Protein AF-A0A6F9BK74-F1 (afdb_monomer_lite)

Secondary structure (DSSP, 8-state):
------------------------------S-S-----GGG-S-HHHHHHHHHHHTS-S----S----S-SGGG-PPEEEEEEEE-GGGS-EEEEEETT---EEEEEHHHHHHH-HHHHHHHHHTT--PPP------------

Radius of gyration: 31.44 Å; chains: 1; bounding box: 46×98×54 Å

Sequence (143 aa):
MGKKTRENDDDASGSSSEEEEFIVEKVLDRRTHNTWEPEKNLGCPELIAEFMKTYKKPSSGNGGTTPSSGGFERGLEPEKIIGATDSCGDLMFLMKWKDSDEADLVLAKEANHKCPQIVIAFYEERLTWHEDGDKKEKGTVSM

pLDDT: mean 71.81, std 19.72, range [37.69, 97.75]

Structure (mmCIF, N/CA/C/O backbone):
data_AF-A0A6F9BK74-F1
#
_entry.id   AF-A0A6F9BK74-F1
#
loop_
_atom_site.group_PDB
_atom_site.id
_atom_site.type_symbol
_atom_site.label_atom_id
_atom_site.label_alt_id
_atom_site.label_comp_id
_atom_site.label_asym_id
_atom_site.label_entity_id
_atom_site.label_seq_id
_atom_site.pdbx_PDB_ins_code
_atom_site.Cartn_x
_atom_site.Cartn_y
_atom_site.Cartn_z
_atom_site.occupancy
_atom_site.B_iso_or_equiv
_atom_site.auth_seq_id
_atom_site.auth_comp_id
_atom_site.auth_asym_id
_atom_site.auth_atom_id
_atom_site.pdbx_PDB_model_num
ATOM 1 N N . MET A 1 1 ? 4.568 77.021 2.538 1.00 39.72 1 MET A N 1
ATOM 2 C CA . MET A 1 1 ? 5.044 77.166 1.142 1.00 39.72 1 MET A CA 1
ATOM 3 C C . MET A 1 1 ? 4.713 75.848 0.450 1.00 39.72 1 MET A C 1
ATOM 5 O O . MET A 1 1 ? 5.215 74.841 0.902 1.00 39.72 1 MET A O 1
ATOM 9 N N . GLY A 1 2 ? 3.792 75.692 -0.493 1.00 42.03 2 GLY A N 1
ATOM 10 C CA . GLY A 1 2 ? 3.205 76.626 -1.441 1.00 42.03 2 GLY A CA 1
ATOM 11 C C . GLY A 1 2 ? 3.553 76.149 -2.852 1.00 42.03 2 GLY A C 1
ATOM 12 O O . GLY A 1 2 ? 4.603 76.553 -3.337 1.00 42.03 2 GLY A O 1
ATOM 13 N N . LYS A 1 3 ? 2.688 75.304 -3.448 1.00 46.31 3 LYS A N 1
ATOM 14 C CA . LYS A 1 3 ? 2.277 75.243 -4.876 1.00 46.31 3 LYS A CA 1
ATOM 15 C C . LYS A 1 3 ? 1.840 73.825 -5.287 1.00 46.31 3 LYS A C 1
ATOM 17 O O . LYS A 1 3 ? 2.662 72.941 -5.489 1.00 46.31 3 LYS A O 1
ATOM 22 N N . LYS A 1 4 ? 0.522 73.665 -5.444 1.00 46.38 4 LYS A N 1
ATOM 23 C CA . LYS A 1 4 ? -0.147 72.649 -6.267 1.00 46.38 4 LYS A CA 1
ATOM 24 C C . LYS A 1 4 ? -0.646 73.353 -7.528 1.00 46.38 4 LYS A C 1
ATOM 26 O O . LYS A 1 4 ? -1.371 74.328 -7.385 1.00 46.38 4 LYS A O 1
ATOM 31 N N . THR A 1 5 ? -0.255 72.859 -8.699 1.00 43.62 5 THR A N 1
ATOM 32 C CA . THR A 1 5 ? -0.822 73.083 -10.052 1.00 43.62 5 THR A CA 1
ATOM 33 C C . THR A 1 5 ? -0.049 72.128 -10.977 1.00 43.62 5 THR A C 1
ATOM 35 O O . THR A 1 5 ? 1.166 72.072 -10.830 1.00 43.62 5 THR A O 1
ATOM 38 N N . ARG A 1 6 ? -0.606 71.373 -11.925 1.00 42.88 6 ARG A N 1
ATOM 39 C CA . ARG A 1 6 ? -1.828 71.536 -12.722 1.00 42.88 6 ARG A CA 1
ATOM 40 C C . ARG A 1 6 ? -2.150 70.185 -13.390 1.00 42.88 6 ARG A C 1
ATOM 42 O O . ARG A 1 6 ? -1.223 69.442 -13.700 1.00 42.88 6 ARG A O 1
ATOM 49 N N . GLU A 1 7 ? -3.435 69.916 -13.570 1.00 45.94 7 GLU A N 1
ATOM 50 C CA . GLU A 1 7 ? -4.011 68.838 -14.386 1.00 45.94 7 GLU A CA 1
ATOM 51 C C . GLU A 1 7 ? -3.774 69.072 -15.891 1.00 45.94 7 GLU A C 1
ATOM 53 O O . GLU A 1 7 ? -3.481 70.205 -16.294 1.00 45.94 7 GLU A O 1
ATOM 58 N N . ASN A 1 8 ? -3.836 67.985 -16.673 1.00 42.97 8 ASN A N 1
ATOM 59 C CA . ASN A 1 8 ? -4.651 67.800 -17.891 1.00 42.97 8 ASN A CA 1
ATOM 60 C C . ASN A 1 8 ? -4.293 66.417 -18.491 1.00 42.97 8 ASN A C 1
ATOM 62 O O . ASN A 1 8 ? -3.124 66.170 -18.791 1.00 42.97 8 ASN A O 1
ATOM 66 N N . ASP A 1 9 ? -5.189 65.430 -18.377 1.00 44.19 9 ASP A N 1
ATOM 67 C CA . ASP A 1 9 ? -6.250 65.054 -19.345 1.00 44.19 9 ASP A CA 1
ATOM 68 C C . ASP A 1 9 ? -5.636 64.379 -20.589 1.00 44.19 9 ASP A C 1
ATOM 70 O O . ASP A 1 9 ? -4.996 65.028 -21.414 1.00 44.19 9 ASP A O 1
ATOM 74 N N . ASP A 1 10 ? -5.558 63.047 -20.613 1.00 40.69 10 ASP A N 1
ATOM 75 C CA . ASP A 1 10 ? -6.612 62.120 -21.073 1.00 40.69 10 ASP A CA 1
ATOM 76 C C . ASP A 1 10 ? -6.759 62.121 -22.603 1.00 40.69 10 ASP A C 1
ATOM 78 O O . ASP A 1 10 ? -7.550 62.864 -23.179 1.00 40.69 10 ASP A O 1
ATOM 82 N N . ASP A 1 11 ? -6.013 61.226 -23.260 1.00 37.69 11 ASP A N 1
ATOM 83 C CA . ASP A 1 11 ? -6.345 60.745 -24.602 1.00 37.69 11 ASP A CA 1
ATOM 84 C C . ASP A 1 11 ? -7.003 59.367 -24.442 1.00 37.69 11 ASP A C 1
ATOM 86 O O . ASP A 1 11 ? -6.351 58.356 -24.166 1.00 37.69 11 ASP A O 1
ATOM 90 N N . ALA A 1 12 ? -8.334 59.371 -24.496 1.00 44.56 12 ALA A N 1
ATOM 91 C CA . ALA A 1 12 ? -9.186 58.199 -24.404 1.00 44.56 12 ALA A CA 1
ATOM 92 C C . ALA A 1 12 ? -10.039 58.080 -25.675 1.00 44.56 12 ALA A C 1
ATOM 94 O O . ALA A 1 12 ? -10.986 58.838 -25.863 1.00 44.56 12 ALA A O 1
ATOM 95 N N . SER A 1 13 ? -9.749 57.080 -26.508 1.00 43.75 13 SER A N 1
ATOM 96 C CA . SER A 1 13 ? -10.737 56.250 -27.223 1.00 43.75 13 SER A CA 1
ATOM 97 C C . SER A 1 13 ? -9.972 55.052 -27.814 1.00 43.75 13 SER A C 1
ATOM 99 O O . SER A 1 13 ? -8.941 55.241 -28.443 1.00 43.75 13 SER A O 1
ATOM 101 N N . GLY A 1 14 ? -10.294 53.779 -27.599 1.00 40.59 14 GLY A N 1
ATOM 102 C CA . GLY A 1 14 ? -11.568 53.168 -27.254 1.00 40.59 14 GLY A CA 1
ATOM 103 C C . GLY A 1 14 ? -12.235 52.619 -28.513 1.00 40.59 14 GLY A C 1
ATOM 104 O O . GLY A 1 14 ? -13.023 53.330 -29.121 1.00 40.59 14 GLY A O 1
ATOM 105 N N . SER A 1 15 ? -11.921 51.372 -28.893 1.00 38.28 15 SER A N 1
ATOM 106 C CA . SER A 1 15 ? -12.902 50.290 -29.106 1.00 38.28 15 SER A CA 1
ATOM 107 C C . SER A 1 15 ? -12.352 49.171 -30.003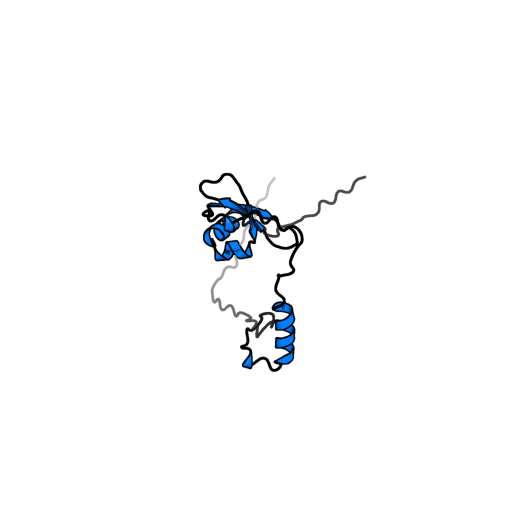 1.00 38.28 15 SER A C 1
ATOM 109 O O . SER A 1 15 ? -12.134 49.372 -31.191 1.00 38.28 15 SER A O 1
ATOM 111 N N . SER A 1 16 ? -12.222 47.987 -29.397 1.00 48.44 16 SER A N 1
ATOM 112 C CA . SER A 1 16 ? -12.736 46.701 -29.890 1.00 48.44 16 SER A CA 1
ATOM 113 C C . SER A 1 16 ? -12.405 46.278 -31.325 1.00 48.44 16 SER A C 1
ATOM 115 O O . SER A 1 16 ? -13.003 46.754 -32.286 1.00 48.44 16 SER A O 1
ATOM 117 N N . SER A 1 17 ? -11.556 45.258 -31.447 1.00 54.69 17 SER A N 1
ATOM 118 C CA . SER A 1 17 ? -11.957 43.935 -31.956 1.00 54.69 17 SER A CA 1
ATOM 119 C C . SER A 1 17 ? -10.839 42.955 -31.625 1.00 54.69 17 SER A C 1
ATOM 121 O O . SER A 1 17 ? -9.725 43.051 -32.133 1.00 54.69 17 SER A O 1
ATOM 123 N N . GLU A 1 18 ? -11.134 42.079 -30.678 1.00 59.16 18 GLU A N 1
ATOM 124 C CA . GLU A 1 18 ? -10.277 40.987 -30.250 1.00 59.16 18 GLU A CA 1
ATOM 125 C C . GLU A 1 18 ? -10.361 39.880 -31.305 1.00 59.16 18 GLU A C 1
ATOM 127 O O . GLU A 1 18 ? -11.369 39.185 -31.395 1.00 59.16 18 GLU A O 1
ATOM 132 N N . GLU A 1 19 ? -9.311 39.713 -32.103 1.00 64.12 19 GLU A N 1
ATOM 133 C CA . GLU A 1 19 ? -9.076 38.477 -32.851 1.00 64.12 19 GLU A CA 1
ATOM 134 C C . GLU A 1 19 ? -7.659 38.016 -32.519 1.00 64.12 19 GLU A C 1
ATOM 136 O O . GLU A 1 19 ? -6.681 38.327 -33.195 1.00 64.12 19 GLU A O 1
ATOM 141 N N . GLU A 1 20 ? -7.542 37.350 -31.371 1.00 70.44 20 GLU A N 1
ATOM 142 C CA . GLU A 1 20 ? -6.305 36.703 -30.955 1.00 70.44 20 GLU A CA 1
ATOM 143 C C . GLU A 1 20 ? -6.066 35.479 -31.849 1.00 70.44 20 GLU A C 1
ATOM 145 O O . GLU A 1 20 ? -6.733 34.449 -31.731 1.00 70.44 20 GLU A O 1
ATOM 150 N N . GLU A 1 21 ? -5.110 35.585 -32.770 1.00 72.69 21 GLU A N 1
ATOM 151 C CA . GLU A 1 21 ? -4.620 34.441 -33.534 1.00 72.69 21 GLU A CA 1
ATOM 152 C C . GLU A 1 21 ? -3.600 33.660 -32.696 1.00 72.69 21 GLU A C 1
ATOM 154 O O . GLU A 1 21 ? -2.549 34.169 -32.299 1.00 72.69 21 GLU A O 1
ATOM 159 N N . PHE A 1 22 ? -3.904 32.392 -32.423 1.00 76.62 22 PHE A N 1
ATOM 160 C CA . PHE A 1 22 ? -3.031 31.514 -31.652 1.00 76.62 22 PHE A CA 1
ATOM 161 C C . PHE A 1 22 ? -2.022 30.806 -32.559 1.00 76.62 22 PHE A C 1
ATOM 163 O O . PHE A 1 22 ? -2.384 30.198 -33.569 1.00 76.62 22 PHE A O 1
ATOM 170 N N . ILE A 1 23 ? -0.754 30.780 -32.139 1.00 73.00 23 ILE A N 1
ATOM 171 C CA . ILE A 1 23 ? 0.221 29.833 -32.685 1.00 73.00 23 ILE A CA 1
ATOM 172 C C . ILE A 1 23 ? -0.096 28.457 -32.104 1.00 73.00 23 ILE A C 1
ATOM 174 O O . ILE A 1 23 ? 0.224 28.146 -30.958 1.00 73.00 23 ILE A O 1
ATOM 178 N N . VAL A 1 24 ? -0.728 27.619 -32.918 1.00 73.38 24 VAL A N 1
ATOM 179 C CA . VAL A 1 24 ? -0.893 26.194 -32.634 1.00 73.38 24 VAL A CA 1
ATOM 180 C C . VAL A 1 24 ? 0.381 25.449 -33.019 1.00 73.38 24 VAL A C 1
ATOM 182 O O . VAL A 1 24 ? 0.668 25.239 -34.199 1.00 73.38 24 VAL A O 1
ATOM 185 N N . GLU A 1 25 ? 1.134 24.992 -32.022 1.00 67.25 25 GLU A N 1
ATOM 186 C CA . GLU A 1 25 ? 2.148 23.966 -32.242 1.00 67.25 25 GLU A CA 1
ATOM 187 C C . GLU A 1 25 ? 1.435 22.629 -32.465 1.00 67.25 25 GLU A C 1
ATOM 189 O O . GLU A 1 25 ? 0.881 22.022 -31.545 1.00 67.25 25 GLU A O 1
ATOM 194 N N . LYS A 1 26 ? 1.419 22.156 -33.715 1.00 66.75 26 LYS A N 1
ATOM 195 C CA . LYS A 1 26 ? 0.984 20.793 -34.013 1.00 66.75 26 LYS A CA 1
ATOM 196 C C . LYS A 1 26 ? 2.064 19.841 -33.509 1.00 66.75 26 LYS A C 1
ATOM 198 O O . LYS A 1 26 ? 2.963 19.470 -34.262 1.00 66.75 26 LYS A O 1
ATOM 203 N N . VAL A 1 27 ? 1.960 19.438 -32.244 1.00 69.19 27 VAL A N 1
ATOM 204 C CA . VAL A 1 27 ? 2.760 18.348 -31.675 1.00 69.19 27 VAL A CA 1
ATOM 205 C C . VAL A 1 27 ? 2.301 17.042 -32.332 1.00 69.19 27 VAL A C 1
ATOM 207 O O . VAL A 1 27 ? 1.493 16.288 -31.796 1.00 69.19 27 VAL A O 1
ATOM 210 N N . LEU A 1 28 ? 2.774 16.797 -33.554 1.00 61.06 28 LEU A N 1
ATOM 211 C CA . LEU A 1 28 ? 2.786 15.467 -34.146 1.00 61.06 28 LEU A CA 1
ATOM 212 C C . LEU A 1 28 ? 3.903 14.696 -33.447 1.00 61.06 28 LEU A C 1
ATOM 214 O O . LEU A 1 28 ? 5.076 14.857 -33.766 1.00 61.06 28 LEU A O 1
ATOM 218 N N . ASP A 1 29 ? 3.501 13.902 -32.459 1.00 58.53 29 ASP A N 1
ATOM 219 C CA . ASP A 1 29 ? 4.297 12.855 -31.829 1.00 58.53 29 ASP A CA 1
ATOM 220 C C . ASP A 1 29 ? 5.689 13.283 -31.354 1.00 58.53 29 ASP A C 1
ATOM 222 O O . ASP A 1 29 ? 6.726 12.928 -31.926 1.00 58.53 29 ASP A O 1
ATOM 226 N N . ARG A 1 30 ? 5.739 13.876 -30.157 1.00 52.47 30 ARG A N 1
ATOM 227 C CA . ARG A 1 30 ? 6.858 13.544 -29.275 1.00 52.47 30 ARG A CA 1
ATOM 228 C C . ARG A 1 30 ? 6.676 12.067 -28.935 1.00 52.47 30 ARG A C 1
ATOM 230 O O . ARG A 1 30 ? 5.849 11.721 -28.097 1.00 52.47 30 ARG A O 1
ATOM 237 N N . ARG A 1 31 ? 7.374 11.190 -29.660 1.00 60.44 31 ARG A N 1
ATOM 238 C CA . ARG A 1 31 ? 7.335 9.728 -29.499 1.00 60.44 31 ARG A CA 1
ATOM 239 C C . ARG A 1 31 ? 7.950 9.324 -28.151 1.00 60.44 31 ARG A C 1
ATOM 241 O O . ARG A 1 31 ? 9.019 8.732 -28.084 1.00 60.44 31 ARG A O 1
ATOM 248 N N . THR A 1 32 ? 7.281 9.701 -27.071 1.00 56.44 32 THR A N 1
ATOM 249 C CA . THR A 1 32 ? 7.564 9.332 -25.680 1.00 56.44 32 THR A CA 1
ATOM 250 C C . THR A 1 32 ? 6.383 8.593 -25.061 1.00 56.44 32 THR A C 1
ATOM 252 O O . THR A 1 32 ? 6.365 8.357 -23.858 1.00 56.44 32 THR A O 1
ATOM 255 N N . HIS A 1 33 ? 5.399 8.210 -25.874 1.00 49.00 33 HIS A N 1
ATOM 256 C CA . HIS A 1 33 ? 4.340 7.304 -25.469 1.00 49.00 33 HIS A CA 1
ATOM 257 C C . HIS A 1 33 ? 4.587 5.952 -26.119 1.00 49.00 33 HIS A C 1
ATOM 259 O O . HIS A 1 33 ? 4.667 5.841 -27.341 1.00 49.00 33 HIS A O 1
ATOM 265 N N . ASN A 1 34 ? 4.723 4.927 -25.282 1.00 59.09 34 ASN A N 1
ATOM 266 C CA . ASN A 1 34 ? 4.707 3.546 -25.732 1.00 59.09 34 ASN A CA 1
ATOM 267 C C . ASN A 1 34 ? 3.365 3.300 -26.433 1.00 59.09 34 ASN A C 1
ATOM 269 O O . ASN A 1 34 ? 2.316 3.288 -25.787 1.00 59.09 34 ASN A O 1
ATOM 273 N N . THR A 1 35 ? 3.388 3.129 -27.752 1.00 68.31 35 THR A N 1
ATOM 274 C CA . THR A 1 35 ? 2.225 2.657 -28.499 1.00 68.31 35 THR A CA 1
ATOM 275 C C . THR A 1 35 ? 2.157 1.152 -28.290 1.00 68.31 35 THR A C 1
ATOM 277 O O . THR A 1 35 ? 3.030 0.414 -28.740 1.00 68.31 35 THR A O 1
ATOM 280 N N . TRP A 1 36 ? 1.165 0.696 -27.530 1.00 64.56 36 TRP A N 1
ATOM 281 C CA . TRP A 1 36 ? 0.905 -0.728 -27.357 1.00 64.56 36 TRP A CA 1
ATOM 282 C C . TRP A 1 36 ? 0.533 -1.332 -28.711 1.00 64.56 36 TRP A C 1
ATOM 284 O O . TRP A 1 36 ? -0.576 -1.124 -29.202 1.00 64.56 36 TRP A O 1
ATOM 294 N N . GLU A 1 37 ? 1.462 -2.066 -29.319 1.00 67.06 37 GLU A N 1
ATOM 295 C CA . GLU A 1 37 ? 1.224 -2.776 -30.572 1.00 67.06 37 GLU A CA 1
ATOM 296 C C . GLU A 1 37 ? 0.995 -4.272 -30.311 1.00 67.06 37 GLU A C 1
ATOM 298 O O . GLU A 1 37 ? 1.698 -4.878 -29.497 1.00 67.06 37 GLU A O 1
ATOM 303 N N . PRO A 1 38 ? 0.005 -4.897 -30.974 1.00 68.19 38 PRO A N 1
ATOM 304 C CA . PRO A 1 38 ? -0.230 -6.329 -30.843 1.00 68.19 38 PRO A CA 1
ATOM 305 C C . PRO A 1 38 ? 0.982 -7.122 -31.346 1.00 68.19 38 PRO A C 1
ATOM 307 O O . PRO A 1 38 ? 1.609 -6.746 -32.332 1.00 68.19 38 PRO A O 1
ATOM 310 N N . GLU A 1 39 ? 1.258 -8.270 -30.722 1.00 66.06 39 GLU A N 1
ATOM 311 C CA . GLU A 1 39 ? 2.431 -9.125 -30.996 1.00 66.06 39 GLU A CA 1
ATOM 312 C C . GLU A 1 39 ? 2.645 -9.426 -32.488 1.00 66.06 39 GLU A C 1
ATOM 314 O O . GLU A 1 39 ? 3.769 -9.480 -32.968 1.00 66.06 39 GLU A O 1
ATOM 319 N N . LYS A 1 40 ? 1.554 -9.532 -33.252 1.00 68.31 40 LYS A N 1
ATOM 320 C CA . LYS A 1 40 ? 1.566 -9.788 -34.700 1.00 68.31 40 LYS A CA 1
ATOM 321 C C . LYS A 1 40 ? 2.224 -8.672 -35.524 1.00 68.31 40 LYS A C 1
ATOM 323 O O . LYS A 1 40 ? 2.610 -8.929 -36.659 1.00 68.31 40 LYS A O 1
ATOM 328 N N . ASN A 1 41 ? 2.309 -7.454 -34.985 1.00 71.00 41 ASN A N 1
ATOM 329 C CA . ASN A 1 41 ? 2.926 -6.292 -35.629 1.00 71.00 41 ASN A CA 1
ATOM 330 C C . ASN A 1 41 ? 4.403 -6.113 -35.229 1.00 71.00 41 ASN A C 1
ATOM 332 O O . ASN A 1 41 ? 5.140 -5.384 -35.890 1.00 71.00 41 ASN A O 1
ATOM 336 N N . LEU A 1 42 ? 4.854 -6.798 -34.171 1.00 68.62 42 LEU A N 1
ATOM 337 C CA . LEU A 1 42 ? 6.246 -6.792 -33.737 1.00 68.62 42 LEU A CA 1
ATOM 338 C C . LEU A 1 42 ? 7.027 -7.795 -34.599 1.00 68.62 42 LEU A C 1
ATOM 340 O O . LEU A 1 42 ? 6.976 -9.002 -34.383 1.00 68.62 42 LEU A O 1
ATOM 344 N N . GLY A 1 43 ? 7.752 -7.300 -35.603 1.00 62.25 43 GLY A N 1
ATOM 345 C CA . GLY A 1 43 ? 8.428 -8.109 -36.630 1.00 62.25 43 GLY A CA 1
ATOM 346 C C . GLY A 1 43 ? 9.593 -9.006 -36.175 1.00 62.25 43 GLY A C 1
ATOM 347 O O . GLY A 1 43 ? 10.410 -9.374 -37.014 1.00 62.25 43 GLY A O 1
ATOM 348 N N . CYS A 1 44 ? 9.700 -9.357 -34.887 1.00 73.69 44 CYS A N 1
ATOM 349 C CA . CYS A 1 44 ? 10.832 -10.098 -34.315 1.00 73.69 44 CYS A CA 1
ATOM 350 C C . CYS A 1 44 ? 10.396 -11.072 -33.193 1.00 73.69 44 CYS A C 1
ATOM 352 O O . CYS A 1 44 ? 10.596 -10.770 -32.013 1.00 73.69 44 CYS A O 1
ATOM 354 N N . PRO A 1 45 ? 9.847 -12.256 -33.522 1.00 73.62 45 PRO A N 1
ATOM 355 C CA . PRO A 1 45 ? 9.371 -13.223 -32.525 1.00 73.62 45 PRO A CA 1
ATOM 356 C C . PRO A 1 45 ? 10.476 -13.746 -31.590 1.00 73.62 45 PRO A C 1
ATOM 358 O O . PRO A 1 45 ? 10.224 -13.934 -30.406 1.00 73.62 45 PRO A O 1
ATOM 361 N N . GLU A 1 46 ? 11.711 -13.912 -32.076 1.00 74.00 46 GLU A N 1
ATOM 362 C CA . GLU A 1 46 ? 12.846 -14.393 -31.264 1.00 74.00 46 GLU A CA 1
ATOM 363 C C . GLU A 1 46 ? 13.226 -13.404 -30.147 1.00 74.00 46 GLU A C 1
ATOM 365 O O . GLU A 1 46 ? 13.463 -13.803 -29.009 1.00 74.00 46 GLU A O 1
ATOM 370 N N . LEU A 1 47 ? 13.209 -12.097 -30.437 1.00 75.38 47 LEU A N 1
ATOM 371 C CA . LEU A 1 47 ? 13.577 -11.050 -29.476 1.00 75.38 47 LEU A CA 1
ATOM 372 C C . LEU A 1 47 ? 12.519 -10.909 -28.368 1.00 75.38 47 LEU A C 1
ATOM 374 O O . LEU A 1 47 ? 12.844 -10.735 -27.193 1.00 75.38 47 LEU A O 1
ATOM 378 N N . ILE A 1 48 ? 11.242 -11.042 -28.744 1.00 76.38 48 ILE A N 1
ATOM 379 C CA . ILE A 1 48 ? 10.114 -11.084 -27.805 1.00 76.38 48 ILE A CA 1
ATOM 380 C C . ILE A 1 48 ? 10.183 -12.359 -26.964 1.00 76.38 48 ILE A C 1
ATOM 382 O O . ILE A 1 48 ? 9.958 -12.297 -25.759 1.00 76.38 48 ILE A O 1
ATOM 386 N N . ALA A 1 49 ? 10.525 -13.504 -27.561 1.00 77.62 49 ALA A N 1
ATOM 387 C CA . ALA A 1 49 ? 10.647 -14.773 -26.853 1.00 77.62 49 ALA A CA 1
ATOM 388 C C . ALA A 1 49 ? 11.789 -14.758 -25.824 1.00 77.62 49 ALA A C 1
ATOM 390 O O . ALA A 1 49 ? 11.596 -15.218 -24.697 1.00 77.62 49 ALA A O 1
ATOM 391 N N . GLU A 1 50 ? 12.954 -14.194 -26.159 1.00 78.56 50 GLU A N 1
ATOM 392 C CA . GLU A 1 50 ? 14.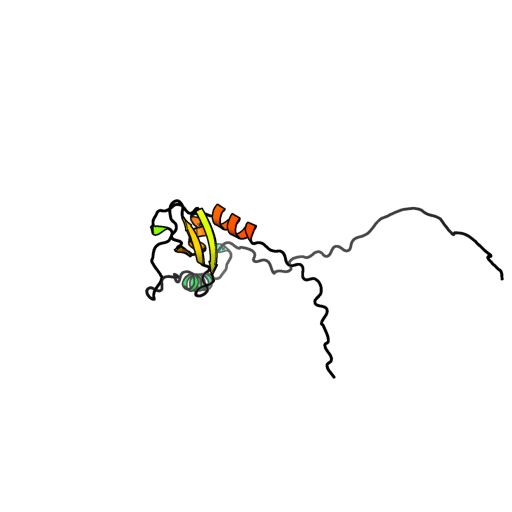059 -14.013 -25.208 1.00 78.56 50 GLU A CA 1
ATOM 393 C C . GLU A 1 50 ? 13.693 -13.055 -24.069 1.00 78.56 50 GLU A C 1
ATOM 395 O O . GLU A 1 50 ? 13.949 -13.373 -22.904 1.00 78.56 50 GLU A O 1
ATOM 400 N N . PHE A 1 51 ? 13.032 -11.935 -24.381 1.00 76.50 51 PHE A N 1
ATOM 401 C CA . PHE A 1 51 ? 12.496 -11.009 -23.381 1.00 76.50 51 PHE A CA 1
ATOM 402 C C . PHE A 1 51 ? 11.463 -11.705 -22.482 1.00 76.50 51 PHE A C 1
ATOM 404 O O . PHE A 1 51 ? 11.581 -11.717 -21.261 1.00 76.50 51 PHE A O 1
ATOM 411 N N . MET A 1 52 ? 10.480 -12.402 -23.048 1.00 70.75 52 MET A N 1
ATOM 412 C CA . MET A 1 52 ? 9.517 -13.169 -22.260 1.00 70.75 52 MET A CA 1
ATOM 413 C C . MET A 1 52 ? 10.199 -14.262 -21.436 1.00 70.75 52 MET A C 1
ATOM 415 O O . MET A 1 52 ? 9.745 -14.545 -20.338 1.00 70.75 52 MET A O 1
ATOM 419 N N . LYS A 1 53 ? 11.308 -14.853 -21.884 1.00 71.12 53 LYS A N 1
ATOM 420 C CA . LYS A 1 53 ? 12.058 -15.863 -21.121 1.00 71.12 53 LYS A CA 1
ATOM 421 C C . LYS A 1 53 ? 12.758 -15.279 -19.889 1.00 71.12 53 LYS A C 1
ATOM 423 O O . LYS A 1 53 ? 12.850 -15.973 -18.876 1.00 71.12 53 LYS A O 1
ATOM 428 N N . THR A 1 54 ? 13.228 -14.032 -19.936 1.00 62.88 54 THR A N 1
ATOM 429 C CA . THR A 1 54 ? 13.801 -13.333 -18.769 1.00 62.88 54 THR A CA 1
ATOM 430 C C . THR A 1 54 ? 12.739 -12.749 -17.846 1.00 62.88 54 THR A C 1
ATOM 432 O O . THR A 1 54 ? 12.927 -12.803 -16.635 1.00 62.88 54 THR A O 1
ATOM 435 N N . TYR A 1 55 ? 11.607 -12.280 -18.373 1.00 60.34 55 TYR A N 1
ATOM 436 C CA . TYR A 1 55 ? 10.501 -11.732 -17.571 1.00 60.34 55 TYR A CA 1
ATOM 437 C C . TYR A 1 55 ? 9.553 -12.810 -17.020 1.00 60.34 55 TYR A C 1
ATOM 439 O O . TYR A 1 55 ? 8.903 -12.606 -15.999 1.00 60.34 55 TYR A O 1
ATOM 447 N N . LYS A 1 56 ? 9.507 -13.986 -17.658 1.00 51.00 56 LYS A N 1
ATOM 448 C CA . LYS A 1 56 ? 8.850 -15.207 -17.164 1.00 51.00 56 LYS A CA 1
ATOM 449 C C . LYS A 1 56 ? 9.794 -16.051 -16.306 1.00 51.00 56 LYS A C 1
ATOM 451 O O . LYS A 1 56 ? 9.400 -17.143 -15.898 1.00 51.00 56 LYS A O 1
ATOM 456 N N . LYS A 1 57 ? 11.012 -15.571 -15.987 1.00 47.22 57 LYS A N 1
ATOM 457 C CA . LYS A 1 57 ? 11.710 -16.089 -14.805 1.00 47.22 57 LYS A CA 1
ATOM 458 C C . LYS A 1 57 ? 10.820 -15.746 -13.615 1.00 47.22 57 LYS A C 1
ATOM 460 O O . LYS A 1 57 ? 10.621 -14.564 -13.338 1.00 47.22 57 LYS A O 1
ATOM 465 N N . PRO A 1 58 ? 10.239 -16.745 -12.943 1.00 44.50 58 PRO A N 1
ATOM 466 C CA . PRO A 1 58 ? 9.431 -16.465 -11.783 1.00 44.50 58 PRO A CA 1
ATOM 467 C C . PRO A 1 58 ? 10.338 -15.814 -10.739 1.00 44.50 58 PRO A C 1
ATOM 469 O O . PRO A 1 58 ? 11.479 -16.240 -10.541 1.00 44.50 58 PRO A O 1
ATOM 472 N N . SER A 1 59 ? 9.805 -14.852 -9.998 1.00 48.16 59 SER A N 1
ATOM 473 C CA . SER A 1 59 ? 10.168 -14.650 -8.597 1.00 48.16 59 SER A CA 1
ATOM 474 C C . SER A 1 59 ? 9.801 -15.917 -7.801 1.00 48.16 59 SER A C 1
ATOM 476 O O . SER A 1 59 ? 8.909 -15.941 -6.958 1.00 48.16 59 SER A O 1
ATOM 478 N N . SER A 1 60 ? 10.442 -17.025 -8.144 1.00 57.44 60 SER A N 1
ATOM 479 C CA . SER A 1 60 ? 10.474 -18.276 -7.408 1.00 57.44 60 SER A CA 1
ATOM 480 C C . SER A 1 60 ? 11.920 -18.746 -7.468 1.00 57.44 60 SER A C 1
ATOM 482 O O . SER A 1 60 ? 12.285 -19.655 -8.208 1.00 57.44 60 SER A O 1
ATOM 484 N N . GLY A 1 61 ? 12.751 -18.032 -6.709 1.00 38.50 61 GLY A N 1
ATOM 485 C CA . GLY A 1 61 ? 14.010 -18.511 -6.160 1.00 38.50 61 GLY A CA 1
ATOM 486 C C . GLY A 1 61 ? 13.784 -18.770 -4.675 1.00 38.50 61 GLY A C 1
ATOM 487 O O . GLY A 1 61 ? 13.676 -17.846 -3.881 1.00 38.50 61 GLY A O 1
ATOM 488 N N . ASN A 1 62 ? 13.617 -20.044 -4.360 1.00 41.72 62 ASN A N 1
ATOM 489 C CA . ASN A 1 62 ? 13.294 -20.637 -3.073 1.00 41.72 62 ASN A CA 1
ATOM 490 C C . ASN A 1 62 ? 14.403 -20.429 -2.013 1.00 41.7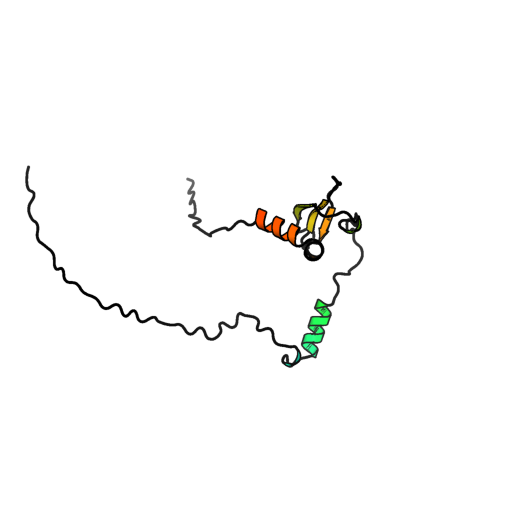2 62 ASN A C 1
ATOM 492 O O . ASN A 1 62 ? 15.567 -20.692 -2.302 1.00 41.72 62 ASN A O 1
ATOM 496 N N . GLY A 1 63 ? 14.014 -20.082 -0.777 1.00 45.22 63 GLY A N 1
ATOM 497 C CA . GLY A 1 63 ? 14.746 -20.435 0.450 1.00 45.22 63 GLY A CA 1
ATOM 498 C C . GLY A 1 63 ? 15.794 -19.445 0.972 1.00 45.22 63 GLY A C 1
ATOM 499 O O . GLY A 1 63 ? 16.986 -19.618 0.744 1.00 45.22 63 GLY A O 1
ATOM 500 N N . GLY A 1 64 ? 15.356 -18.488 1.793 1.00 38.12 64 GLY A N 1
ATOM 501 C CA . GLY A 1 64 ? 16.241 -17.665 2.621 1.00 38.12 64 GLY A CA 1
ATOM 502 C C . GLY A 1 64 ? 15.473 -16.794 3.613 1.00 38.12 64 GLY A C 1
ATOM 503 O O . GLY A 1 64 ? 15.560 -15.576 3.542 1.00 38.12 64 GLY A O 1
ATOM 504 N N . THR A 1 65 ? 14.697 -17.414 4.514 1.00 43.94 65 THR A N 1
ATOM 505 C CA . THR A 1 65 ? 13.938 -16.742 5.596 1.00 43.94 65 THR A CA 1
ATOM 506 C C . THR A 1 65 ? 12.968 -15.661 5.106 1.00 43.94 65 THR A C 1
ATOM 508 O O . THR A 1 65 ? 13.036 -14.506 5.509 1.00 43.94 65 THR A O 1
ATOM 511 N N . THR A 1 66 ? 11.988 -16.038 4.282 1.00 49.38 66 THR A N 1
ATOM 512 C CA . THR A 1 66 ? 10.705 -15.327 4.350 1.00 49.38 66 THR A CA 1
ATOM 513 C C . THR A 1 66 ? 10.183 -15.533 5.774 1.00 49.38 66 THR A C 1
ATOM 515 O O . THR A 1 66 ? 10.123 -16.697 6.191 1.00 49.38 66 THR A O 1
ATOM 518 N N . PRO A 1 67 ? 9.809 -14.498 6.544 1.00 51.50 67 PRO A N 1
ATOM 519 C CA . PRO A 1 67 ? 8.918 -14.686 7.678 1.00 51.50 67 PRO A CA 1
ATOM 520 C C . PRO A 1 67 ? 7.576 -15.160 7.106 1.00 51.50 67 PRO A C 1
ATOM 522 O O . PRO A 1 67 ? 6.643 -14.397 6.900 1.00 51.50 67 PRO A O 1
ATOM 525 N N . SER A 1 68 ? 7.529 -16.448 6.766 1.00 54.19 68 SER A N 1
ATOM 526 C CA . SER A 1 68 ? 6.341 -17.224 6.448 1.00 54.19 68 SER A CA 1
ATOM 527 C C . SER A 1 68 ? 5.632 -17.489 7.770 1.00 54.19 68 SER A C 1
ATOM 529 O O . SER A 1 68 ? 5.531 -18.622 8.229 1.00 54.19 68 SER A O 1
ATOM 531 N N . SER A 1 69 ? 5.224 -16.408 8.416 1.00 54.62 69 SER A N 1
ATOM 532 C CA . SER A 1 69 ? 4.307 -16.406 9.541 1.00 54.62 69 SER A CA 1
ATOM 533 C C . SER A 1 69 ? 3.120 -15.627 9.007 1.00 54.62 69 SER A C 1
ATOM 535 O O . SER A 1 69 ? 3.215 -14.430 8.762 1.00 54.62 69 SER A O 1
ATOM 537 N N . GLY A 1 70 ? 2.122 -16.398 8.585 1.00 64.69 70 GLY A N 1
ATOM 538 C CA . GLY A 1 70 ? 1.214 -16.065 7.499 1.00 64.69 70 GLY A CA 1
ATOM 539 C C . GLY A 1 70 ? 0.470 -14.749 7.669 1.00 64.69 70 GLY A C 1
ATOM 540 O O . GLY A 1 70 ? -0.159 -14.517 8.687 1.00 64.69 70 GLY A O 1
ATOM 541 N N . GLY A 1 71 ? 0.447 -13.949 6.605 1.00 79.38 71 GLY A N 1
ATOM 542 C CA . GLY A 1 71 ? -0.553 -12.901 6.452 1.00 79.38 71 GLY A CA 1
ATOM 543 C C . GLY A 1 71 ? -1.908 -13.497 6.073 1.00 79.38 71 GLY A C 1
ATOM 544 O O . GLY A 1 71 ? -2.602 -14.101 6.887 1.00 79.38 71 GLY A O 1
ATOM 545 N N . PHE A 1 72 ? -2.278 -13.404 4.793 1.00 83.12 72 PHE A N 1
ATOM 546 C CA . PHE A 1 72 ? -3.581 -13.889 4.317 1.00 83.12 72 PHE A CA 1
ATOM 547 C C . PHE A 1 72 ? -3.797 -15.409 4.453 1.00 83.12 72 PHE A C 1
ATOM 549 O O . PHE A 1 72 ? -4.922 -15.878 4.288 1.00 83.12 72 PHE A O 1
ATOM 556 N N . GLU A 1 73 ? -2.752 -16.191 4.732 1.00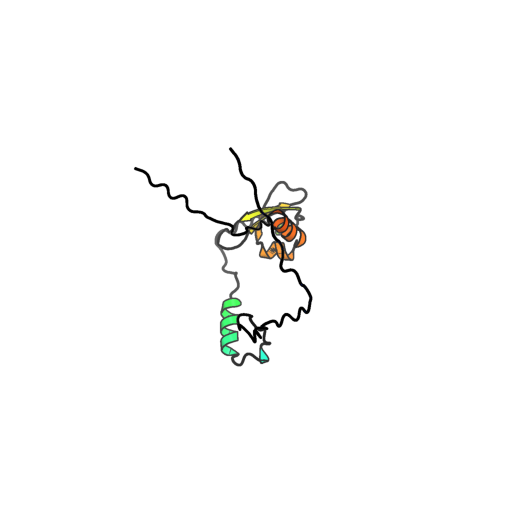 83.06 73 GLU A N 1
ATOM 557 C CA . GLU A 1 73 ? -2.857 -17.637 4.977 1.00 83.06 73 GLU A CA 1
ATOM 558 C C . GLU A 1 73 ? -3.593 -17.968 6.283 1.00 83.06 73 GLU A C 1
ATOM 560 O O . GLU A 1 73 ? -4.145 -19.060 6.407 1.00 83.06 73 GLU A O 1
ATOM 565 N N . ARG A 1 74 ? -3.683 -17.018 7.226 1.00 82.50 74 ARG A N 1
ATOM 566 C CA . ARG A 1 74 ? -4.463 -17.168 8.469 1.00 82.50 74 ARG A CA 1
ATOM 567 C C . ARG A 1 74 ? -5.976 -17.182 8.226 1.00 82.50 74 ARG A C 1
ATOM 569 O O . ARG A 1 74 ? -6.734 -17.503 9.135 1.00 82.50 74 ARG A O 1
ATOM 576 N N . GLY A 1 75 ? -6.427 -16.823 7.020 1.00 84.44 75 GLY A N 1
ATOM 577 C CA . GLY A 1 75 ? -7.850 -16.748 6.681 1.00 84.44 75 GLY A CA 1
ATOM 578 C C . GLY A 1 75 ? -8.600 -15.630 7.410 1.00 84.44 75 GLY A C 1
ATOM 579 O O . GLY A 1 75 ? -9.828 -15.632 7.416 1.00 84.44 75 GLY A O 1
ATOM 580 N N . LEU A 1 76 ? -7.880 -14.688 8.023 1.00 88.81 76 LEU A N 1
ATOM 581 C CA . LEU A 1 76 ? -8.477 -13.525 8.662 1.00 88.81 76 LEU A CA 1
ATOM 582 C C . LEU A 1 76 ? -8.861 -12.478 7.620 1.00 88.81 76 LEU A C 1
ATOM 584 O O . LEU A 1 76 ? -8.212 -12.322 6.581 1.00 88.81 76 LEU A O 1
ATOM 588 N N . GLU A 1 77 ? -9.915 -11.726 7.916 1.00 92.81 77 GLU A N 1
ATOM 589 C CA . GLU A 1 77 ? -10.313 -10.608 7.073 1.00 92.81 77 GLU A CA 1
ATOM 590 C C . GLU A 1 77 ? -9.396 -9.402 7.324 1.00 92.81 77 GLU A C 1
ATOM 592 O O . GLU A 1 77 ? -9.182 -9.026 8.481 1.00 92.81 77 GLU A O 1
ATOM 597 N N . PRO A 1 78 ? -8.855 -8.764 6.274 1.00 95.00 78 PRO A N 1
ATOM 598 C CA . PRO A 1 78 ? -8.046 -7.565 6.436 1.00 95.00 78 PRO A CA 1
ATOM 599 C C . PRO A 1 78 ? -8.920 -6.402 6.926 1.00 95.00 78 PRO A C 1
ATOM 601 O O . PRO A 1 78 ? -10.021 -6.178 6.418 1.00 95.00 78 PRO A O 1
ATOM 604 N N . GLU A 1 79 ? -8.427 -5.653 7.911 1.00 95.94 79 GLU A N 1
ATOM 605 C CA . GLU A 1 79 ? -9.111 -4.482 8.469 1.00 95.94 79 GLU A CA 1
ATOM 606 C C . GLU A 1 79 ? -8.506 -3.184 7.929 1.00 95.94 79 GLU A C 1
ATOM 608 O O . GLU A 1 79 ? -9.218 -2.347 7.373 1.00 95.94 79 GLU A O 1
ATOM 613 N N . LYS A 1 80 ? -7.188 -3.003 8.085 1.00 96.56 80 LYS A N 1
ATOM 614 C CA . LYS A 1 80 ? -6.487 -1.779 7.676 1.00 96.56 80 LYS A CA 1
ATOM 615 C C . LYS A 1 80 ? -4.991 -2.028 7.499 1.00 96.56 80 LYS A C 1
ATOM 617 O O . LYS A 1 80 ? -4.388 -2.781 8.256 1.00 96.56 80 LYS A O 1
ATOM 622 N N . ILE A 1 81 ? -4.364 -1.332 6.552 1.00 97.31 81 ILE A N 1
ATOM 623 C CA . ILE A 1 81 ? -2.901 -1.277 6.461 1.00 97.31 81 ILE A CA 1
ATOM 624 C C . ILE A 1 81 ? -2.398 -0.180 7.399 1.00 97.31 81 ILE A C 1
ATOM 626 O O . ILE A 1 81 ? -2.804 0.981 7.299 1.00 97.31 81 ILE A O 1
ATOM 630 N N . ILE A 1 82 ? -1.513 -0.544 8.322 1.00 95.94 82 ILE A N 1
ATOM 631 C CA . ILE A 1 82 ? -0.989 0.387 9.331 1.00 95.94 82 ILE A CA 1
ATOM 632 C C . ILE A 1 82 ? 0.340 1.017 8.906 1.00 95.94 82 ILE A C 1
ATOM 634 O O . ILE A 1 82 ? 0.628 2.157 9.277 1.00 95.94 82 ILE A O 1
ATOM 638 N N . GLY A 1 83 ? 1.105 0.340 8.053 1.00 95.44 83 GLY A N 1
ATOM 639 C CA . GLY A 1 83 ? 2.375 0.839 7.538 1.00 95.44 83 GLY A CA 1
ATOM 640 C C . GLY A 1 83 ? 2.813 0.125 6.266 1.00 95.44 83 GLY A C 1
ATOM 641 O O . GLY A 1 83 ? 2.227 -0.882 5.871 1.00 95.44 83 GLY A O 1
ATOM 642 N N . ALA A 1 84 ? 3.857 0.658 5.640 1.00 95.25 84 ALA A N 1
ATOM 643 C CA . ALA A 1 84 ? 4.505 0.063 4.482 1.00 95.25 84 ALA A CA 1
ATOM 644 C C . ALA A 1 84 ? 6.028 0.116 4.650 1.00 95.25 84 ALA A C 1
ATOM 646 O O . ALA A 1 84 ? 6.550 1.050 5.260 1.00 95.25 84 ALA A O 1
ATOM 647 N N . THR A 1 85 ? 6.727 -0.882 4.121 1.00 94.75 85 THR A N 1
ATOM 648 C CA . THR A 1 85 ? 8.191 -0.977 4.135 1.00 94.75 85 THR A CA 1
ATOM 649 C C . THR A 1 85 ? 8.694 -1.554 2.816 1.00 94.75 85 THR A C 1
ATOM 651 O O . THR A 1 85 ? 8.005 -2.349 2.181 1.00 94.75 85 THR A O 1
ATOM 654 N N . ASP A 1 86 ? 9.885 -1.145 2.395 1.00 92.44 86 ASP A N 1
ATOM 655 C CA . ASP A 1 86 ? 10.602 -1.621 1.212 1.00 92.44 86 ASP A CA 1
ATOM 656 C C . ASP A 1 86 ? 11.713 -2.613 1.599 1.00 92.44 86 ASP A C 1
ATOM 658 O O . ASP A 1 86 ? 12.880 -2.478 1.229 1.00 92.44 86 ASP A O 1
ATOM 662 N N . SER A 1 87 ? 11.375 -3.650 2.369 1.00 77.81 87 SER A N 1
ATOM 663 C CA . SER A 1 87 ? 12.342 -4.697 2.701 1.00 77.81 87 SER A CA 1
ATOM 664 C C . SER A 1 87 ? 12.696 -5.510 1.452 1.00 77.81 87 SER A C 1
ATOM 666 O O . SER A 1 87 ? 11.833 -6.141 0.846 1.00 77.81 87 SER A O 1
ATOM 668 N N . CYS A 1 88 ? 13.981 -5.517 1.087 1.00 70.12 88 CYS A N 1
ATOM 669 C CA . CYS A 1 88 ? 14.533 -6.254 -0.060 1.00 70.12 88 CYS A CA 1
ATOM 670 C C . CYS A 1 88 ? 14.048 -5.781 -1.444 1.00 70.12 88 CYS A C 1
ATOM 672 O O . CYS A 1 88 ? 14.143 -6.534 -2.411 1.00 70.12 88 CYS A O 1
ATOM 674 N N . GLY A 1 89 ? 13.583 -4.533 -1.559 1.00 83.62 89 GLY A N 1
ATOM 675 C CA . GLY A 1 89 ? 13.120 -3.960 -2.829 1.00 83.62 89 GLY A CA 1
ATOM 676 C C . GLY A 1 89 ? 11.692 -4.353 -3.213 1.00 83.62 89 GLY A C 1
ATOM 677 O O . GLY A 1 89 ? 11.175 -3.848 -4.209 1.00 83.62 89 GLY A O 1
ATOM 678 N N . ASP A 1 90 ? 11.039 -5.188 -2.404 1.00 87.88 90 ASP A N 1
ATOM 679 C CA . ASP A 1 90 ? 9.620 -5.485 -2.524 1.00 87.88 90 ASP A CA 1
ATOM 680 C C . ASP A 1 90 ? 8.832 -4.640 -1.521 1.00 87.88 90 ASP A C 1
ATOM 682 O O . ASP A 1 90 ? 9.121 -4.619 -0.324 1.00 87.88 90 ASP A O 1
ATOM 686 N N . LEU A 1 91 ? 7.802 -3.949 -2.010 1.00 92.44 91 LEU A N 1
ATOM 687 C CA . LEU A 1 91 ? 6.886 -3.216 -1.148 1.00 92.44 91 LEU A CA 1
ATOM 688 C C . LEU A 1 91 ? 6.037 -4.204 -0.338 1.00 92.44 91 LEU A C 1
ATOM 690 O O . LEU A 1 91 ? 5.269 -4.996 -0.900 1.00 92.44 91 LEU A O 1
ATOM 694 N N . MET A 1 92 ? 6.140 -4.116 0.982 1.00 93.88 92 MET A N 1
ATOM 695 C CA . MET A 1 92 ? 5.358 -4.895 1.933 1.00 93.88 92 MET A CA 1
ATOM 696 C C . MET A 1 92 ? 4.490 -3.978 2.786 1.00 93.88 92 MET A C 1
ATOM 698 O O . MET A 1 92 ? 4.903 -2.894 3.195 1.00 93.88 92 MET A O 1
ATOM 702 N N . PHE A 1 93 ? 3.279 -4.433 3.070 1.00 95.06 93 PHE A N 1
ATOM 703 C CA . PHE A 1 93 ? 2.337 -3.785 3.963 1.00 95.06 93 PHE A CA 1
ATOM 704 C C . PHE A 1 93 ? 2.324 -4.489 5.308 1.00 95.06 93 PHE A C 1
ATOM 706 O O . PHE A 1 93 ? 2.300 -5.714 5.367 1.00 95.06 93 PHE A O 1
ATOM 713 N N . LEU A 1 94 ? 2.280 -3.708 6.381 1.00 95.06 94 LEU A N 1
ATOM 714 C CA . LEU A 1 94 ? 1.949 -4.209 7.704 1.00 95.06 94 LEU A CA 1
ATOM 715 C C . LEU A 1 94 ? 0.423 -4.181 7.845 1.00 95.06 94 LEU A C 1
ATOM 717 O O . LEU A 1 94 ? -0.182 -3.103 7.878 1.00 95.06 94 LEU A O 1
ATOM 721 N N . MET A 1 95 ? -0.195 -5.359 7.856 1.00 95.19 95 MET A N 1
ATOM 722 C CA . MET A 1 95 ? -1.647 -5.533 7.834 1.00 95.19 95 MET A CA 1
ATOM 723 C C . MET A 1 95 ? -2.194 -5.759 9.236 1.00 95.19 95 MET A C 1
ATOM 725 O O . MET A 1 95 ? -1.705 -6.619 9.964 1.00 95.19 95 MET A O 1
ATOM 729 N N . LYS A 1 96 ? -3.246 -5.016 9.581 1.00 95.44 96 LYS A N 1
ATOM 730 C CA . LYS A 1 96 ? -4.113 -5.299 10.722 1.00 95.44 96 LYS A CA 1
ATOM 731 C C . LYS A 1 96 ? -5.291 -6.149 10.253 1.00 95.44 96 LYS A C 1
ATOM 733 O O . LYS A 1 96 ? -5.928 -5.819 9.247 1.00 95.44 96 LYS A O 1
ATOM 738 N N . TRP A 1 97 ? -5.601 -7.197 11.001 1.00 95.25 97 TRP A N 1
ATOM 739 C CA . TRP A 1 97 ? -6.700 -8.115 10.720 1.00 95.25 97 TRP A CA 1
ATOM 740 C C . TRP A 1 97 ? -7.879 -7.875 11.661 1.00 95.25 97 TRP A C 1
ATOM 742 O O . TRP A 1 97 ? -7.699 -7.400 12.781 1.00 95.25 97 TRP A O 1
ATOM 752 N N . LYS A 1 98 ? -9.087 -8.232 11.224 1.00 93.56 98 LYS A N 1
ATOM 753 C CA . LYS A 1 98 ? -10.259 -8.225 12.103 1.00 93.56 98 LYS A CA 1
ATOM 754 C C . LYS A 1 98 ? -10.103 -9.280 13.192 1.00 93.56 98 LYS A C 1
ATOM 756 O O . LYS A 1 98 ? -9.597 -10.370 12.933 1.00 93.56 98 LYS A O 1
ATOM 761 N N . ASP A 1 99 ? -10.549 -8.935 14.397 1.00 90.88 99 ASP A N 1
ATOM 762 C CA . ASP A 1 99 ? -10.547 -9.812 15.574 1.00 90.88 99 ASP A CA 1
ATOM 763 C C . ASP A 1 99 ? -9.159 -10.369 15.957 1.00 90.88 99 ASP A C 1
ATOM 765 O O . ASP A 1 99 ? -9.057 -11.350 16.693 1.00 90.88 99 ASP A O 1
ATOM 769 N N . SER A 1 100 ? -8.079 -9.730 15.490 1.00 90.81 100 SER A N 1
ATOM 770 C CA . SER A 1 100 ? -6.702 -10.064 15.852 1.00 90.81 100 SER A CA 1
ATOM 771 C C . SER A 1 100 ? -5.888 -8.797 16.107 1.00 90.81 100 SER A C 1
ATOM 773 O O . SER A 1 100 ? -5.961 -7.814 15.371 1.00 90.81 100 SER A O 1
ATOM 775 N N . ASP A 1 101 ? -5.112 -8.823 17.181 1.00 89.50 101 ASP A N 1
ATOM 776 C CA . ASP A 1 101 ? -4.131 -7.807 17.557 1.00 89.50 101 ASP A CA 1
ATOM 777 C C . ASP A 1 101 ? -2.747 -8.057 16.935 1.00 89.50 101 ASP A C 1
ATOM 779 O O . ASP A 1 101 ? -1.883 -7.180 16.957 1.00 89.50 101 ASP A O 1
ATOM 783 N N . GLU A 1 102 ? -2.549 -9.230 16.335 1.00 89.31 102 GLU A N 1
ATOM 784 C CA . GLU A 1 102 ? -1.347 -9.585 15.589 1.00 89.31 102 GLU A CA 1
ATOM 785 C C . GLU A 1 102 ? -1.360 -8.913 14.211 1.00 89.31 102 GLU A C 1
ATOM 787 O O . GLU A 1 102 ? -2.360 -8.969 13.492 1.00 89.31 102 GLU A O 1
ATOM 792 N N . ALA A 1 103 ? -0.238 -8.298 13.832 1.00 91.69 103 ALA A N 1
ATOM 793 C CA . ALA A 1 103 ? -0.052 -7.686 12.523 1.00 91.69 103 ALA A CA 1
ATOM 794 C C . ALA A 1 103 ? 1.016 -8.434 11.726 1.00 91.69 103 ALA A C 1
ATOM 796 O O . ALA A 1 103 ? 2.102 -8.707 12.240 1.00 91.69 103 ALA A O 1
ATOM 797 N N . ASP A 1 104 ? 0.722 -8.697 10.455 1.00 91.75 104 ASP A N 1
ATOM 798 C CA . ASP A 1 104 ? 1.586 -9.486 9.577 1.00 91.75 104 ASP A CA 1
ATOM 799 C C . ASP A 1 104 ? 2.083 -8.655 8.395 1.00 91.75 104 ASP A C 1
ATOM 801 O O . ASP A 1 104 ? 1.403 -7.739 7.918 1.00 91.75 104 ASP A O 1
ATOM 805 N N . LEU A 1 105 ? 3.274 -8.995 7.897 1.00 92.56 105 LEU A N 1
ATOM 806 C CA . LEU A 1 105 ? 3.793 -8.435 6.655 1.00 92.56 105 LEU A CA 1
ATOM 807 C C . LEU A 1 105 ? 3.201 -9.182 5.462 1.00 92.56 105 LEU A C 1
ATOM 809 O O . LEU A 1 105 ? 3.309 -10.401 5.347 1.00 92.56 105 LEU A O 1
ATOM 813 N N . VAL A 1 106 ? 2.605 -8.430 4.546 1.00 93.25 106 VAL A N 1
ATOM 814 C CA . VAL A 1 106 ? 2.013 -8.944 3.310 1.00 93.25 106 VAL A CA 1
ATOM 815 C C . VAL A 1 106 ? 2.560 -8.201 2.113 1.00 93.25 106 VAL A C 1
ATOM 817 O O . VAL A 1 106 ? 2.693 -6.980 2.124 1.00 93.25 106 VAL A O 1
ATOM 820 N N . LEU A 1 107 ? 2.853 -8.938 1.046 1.00 93.25 107 LEU A N 1
ATOM 821 C CA . LEU A 1 107 ? 3.311 -8.348 -0.205 1.00 93.25 107 LEU A CA 1
ATOM 822 C C . LEU A 1 107 ? 2.236 -7.415 -0.764 1.00 93.25 107 LEU A C 1
ATOM 824 O O . LEU A 1 107 ? 1.074 -7.812 -0.909 1.00 93.25 107 LEU A O 1
ATOM 828 N N . ALA A 1 108 ? 2.628 -6.205 -1.169 1.00 94.12 108 ALA A N 1
ATOM 829 C CA . ALA A 1 108 ? 1.702 -5.249 -1.771 1.00 94.12 108 ALA A CA 1
ATOM 830 C C . ALA A 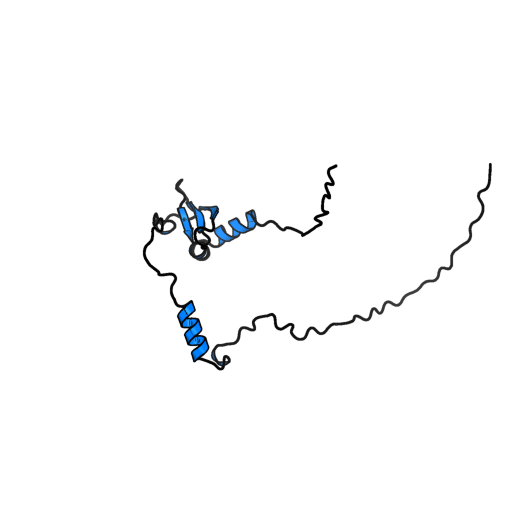1 108 ? 1.001 -5.842 -2.998 1.00 94.12 108 ALA A C 1
ATOM 832 O O . ALA A 1 108 ? -0.203 -5.672 -3.187 1.00 94.12 108 ALA A O 1
ATOM 833 N N . LYS A 1 109 ? 1.734 -6.641 -3.783 1.00 92.19 109 LYS A N 1
ATOM 834 C CA . LYS A 1 109 ? 1.179 -7.371 -4.924 1.00 92.19 109 LYS A CA 1
ATOM 835 C C . LYS A 1 109 ? -0.002 -8.256 -4.526 1.00 92.19 109 LYS A C 1
ATOM 837 O O . LYS A 1 109 ? -0.969 -8.310 -5.272 1.00 92.19 109 LYS A O 1
ATOM 842 N N . GLU A 1 110 ? 0.046 -8.936 -3.387 1.00 93.19 110 GLU A N 1
ATOM 843 C CA . GLU A 1 110 ? -1.050 -9.798 -2.938 1.00 93.19 110 GLU A CA 1
ATOM 844 C C . GLU A 1 110 ? -2.239 -8.976 -2.421 1.00 93.19 110 GLU A C 1
ATOM 846 O O . GLU A 1 110 ? -3.380 -9.211 -2.829 1.00 93.19 110 GLU A O 1
ATOM 851 N N . ALA A 1 111 ? -1.970 -7.960 -1.597 1.00 94.94 111 ALA A N 1
ATOM 852 C CA . ALA A 1 111 ? -2.998 -7.081 -1.041 1.00 94.94 111 ALA A CA 1
ATOM 853 C C . ALA A 1 111 ? -3.801 -6.347 -2.131 1.00 94.94 111 ALA A C 1
ATOM 855 O O . ALA A 1 111 ? -5.021 -6.228 -2.016 1.00 94.94 111 ALA A O 1
ATOM 856 N N . ASN A 1 112 ? -3.149 -5.944 -3.227 1.00 95.31 112 ASN A N 1
ATOM 857 C CA . ASN A 1 112 ? -3.799 -5.302 -4.375 1.00 95.31 112 ASN A CA 1
ATOM 858 C C . ASN A 1 112 ? -4.893 -6.172 -5.011 1.00 95.31 112 ASN A C 1
ATOM 860 O O . ASN A 1 112 ? -5.874 -5.642 -5.524 1.00 95.31 112 ASN A O 1
ATOM 864 N N . HIS A 1 113 ? -4.734 -7.499 -4.984 1.00 94.31 113 HIS A N 1
ATOM 865 C CA . HIS A 1 113 ? -5.717 -8.422 -5.552 1.00 94.31 113 HIS A CA 1
ATOM 866 C C . HIS A 1 113 ? -6.785 -8.819 -4.529 1.00 94.31 113 HIS A C 1
ATOM 868 O O . HIS A 1 113 ? -7.954 -8.936 -4.888 1.00 94.31 113 HIS A O 1
ATOM 874 N N . LYS A 1 114 ? -6.400 -9.036 -3.264 1.00 93.44 114 LYS A N 1
ATOM 875 C CA . LYS A 1 114 ? -7.315 -9.539 -2.225 1.00 93.44 114 LYS A CA 1
ATOM 876 C C . LYS A 1 114 ? -8.185 -8.450 -1.599 1.00 93.44 114 LYS A C 1
ATOM 878 O O . LYS A 1 114 ? -9.361 -8.686 -1.345 1.00 93.44 114 LYS A O 1
ATOM 883 N N . CYS A 1 115 ? -7.627 -7.269 -1.346 1.00 95.25 115 CYS A N 1
ATOM 884 C CA . CYS A 1 115 ? -8.317 -6.184 -0.648 1.00 95.25 115 CYS A CA 1
ATOM 885 C C . CYS A 1 115 ? -7.965 -4.798 -1.226 1.00 95.25 115 CYS A C 1
ATOM 887 O O . CYS A 1 115 ? -7.437 -3.941 -0.510 1.00 95.25 115 CYS A O 1
ATOM 889 N N . PRO A 1 116 ? -8.286 -4.534 -2.509 1.00 96.88 116 PRO A N 1
ATOM 890 C CA . PRO A 1 116 ? -7.891 -3.301 -3.194 1.00 96.88 116 PRO A CA 1
ATOM 891 C C . PRO A 1 116 ? -8.418 -2.032 -2.519 1.00 96.88 116 PRO A C 1
ATOM 893 O O . PRO A 1 116 ? -7.699 -1.046 -2.442 1.00 96.88 116 PRO A O 1
ATOM 896 N N . GLN A 1 117 ? -9.641 -2.056 -1.977 1.00 97.75 117 GLN A N 1
ATOM 897 C CA . GLN A 1 117 ? -10.238 -0.884 -1.320 1.00 97.75 117 GLN A CA 1
ATOM 898 C C . GLN A 1 117 ? -9.446 -0.443 -0.082 1.00 97.75 117 GLN A C 1
ATOM 900 O O . GLN A 1 117 ? -9.273 0.748 0.150 1.00 97.75 117 GLN A O 1
ATOM 905 N N . ILE A 1 118 ? -8.902 -1.398 0.680 1.00 97.31 118 ILE A N 1
ATOM 906 C CA . ILE A 1 118 ? -8.071 -1.106 1.856 1.00 97.31 118 ILE A CA 1
ATOM 907 C C . ILE A 1 118 ? -6.732 -0.500 1.425 1.00 97.31 118 ILE A C 1
ATOM 909 O O . ILE A 1 118 ? -6.242 0.432 2.060 1.00 97.31 118 ILE A O 1
ATOM 913 N N . VAL A 1 119 ? -6.152 -1.005 0.332 1.00 97.31 119 VAL A N 1
ATOM 914 C CA . VAL A 1 119 ? -4.905 -0.468 -0.225 1.00 97.31 119 VAL A CA 1
ATOM 915 C C . VAL A 1 119 ? -5.099 0.956 -0.741 1.00 97.31 119 VAL A C 1
ATOM 917 O O . VAL A 1 119 ? -4.291 1.830 -0.440 1.00 97.31 119 VAL A O 1
ATOM 920 N N . ILE A 1 120 ? -6.174 1.203 -1.488 1.00 97.62 120 ILE A N 1
ATOM 921 C CA . ILE A 1 120 ? -6.495 2.534 -2.012 1.00 97.62 120 ILE A CA 1
ATOM 922 C C . ILE A 1 120 ? -6.663 3.519 -0.855 1.00 97.62 120 ILE A C 1
ATOM 924 O O . ILE A 1 120 ? -5.962 4.527 -0.824 1.00 97.62 120 ILE A O 1
ATOM 928 N N . ALA A 1 121 ? -7.480 3.174 0.145 1.00 97.31 121 ALA A N 1
ATOM 929 C CA . ALA A 1 121 ? -7.683 4.015 1.322 1.00 97.31 121 ALA A CA 1
ATOM 930 C C . ALA A 1 121 ? -6.361 4.336 2.045 1.00 97.31 121 ALA A C 1
ATOM 932 O O . ALA A 1 121 ? -6.127 5.472 2.451 1.00 97.31 121 ALA A O 1
ATOM 933 N N . PHE A 1 122 ? -5.457 3.358 2.171 1.00 97.00 122 PHE A N 1
ATOM 934 C CA . PHE A 1 122 ? -4.140 3.568 2.777 1.00 97.00 122 PHE A CA 1
ATOM 935 C C . PHE A 1 122 ? -3.307 4.631 2.047 1.00 97.00 122 PHE A C 1
ATOM 937 O O . PHE A 1 122 ? -2.648 5.442 2.710 1.00 97.00 122 PHE A O 1
ATOM 944 N N . TYR A 1 123 ? -3.325 4.615 0.711 1.00 96.25 123 TYR A N 1
ATOM 945 C CA . TYR A 1 123 ? -2.611 5.591 -0.107 1.00 96.25 123 TYR A CA 1
ATOM 946 C C . TYR A 1 123 ? -3.288 6.956 -0.098 1.00 96.25 123 TYR A C 1
ATOM 948 O O . TYR A 1 123 ? -2.593 7.955 0.059 1.00 96.25 123 TYR A O 1
ATOM 956 N N . GLU A 1 124 ? -4.614 7.012 -0.212 1.00 95.31 124 GLU A N 1
ATOM 957 C CA . GLU A 1 124 ? -5.379 8.264 -0.163 1.00 95.31 124 GLU A CA 1
ATOM 958 C C . GLU A 1 124 ? -5.142 9.019 1.148 1.00 95.31 124 GLU A C 1
ATOM 960 O O . GLU A 1 124 ? -4.888 10.221 1.130 1.00 95.31 124 GLU A O 1
ATOM 965 N N . GLU A 1 125 ? -5.124 8.310 2.281 1.00 94.75 125 GLU A N 1
ATOM 966 C CA . GLU A 1 125 ? -4.834 8.895 3.597 1.00 94.75 125 GLU A CA 1
ATOM 967 C C . GLU A 1 125 ? -3.412 9.477 3.714 1.00 94.75 125 GLU A C 1
ATOM 969 O O . GLU A 1 125 ? -3.157 10.302 4.592 1.00 94.75 125 GLU A O 1
ATOM 974 N N . ARG A 1 126 ? -2.466 9.028 2.880 1.00 91.94 126 ARG A N 1
ATOM 975 C CA . ARG A 1 126 ? -1.036 9.386 2.964 1.00 91.94 126 ARG A CA 1
ATOM 976 C C . ARG A 1 126 ? -0.545 10.222 1.786 1.00 91.94 126 ARG A C 1
ATOM 978 O O . ARG A 1 126 ? 0.623 10.605 1.776 1.00 91.94 126 ARG A O 1
ATOM 985 N N . LEU A 1 127 ? -1.394 10.491 0.798 1.00 92.94 127 LEU A N 1
ATOM 986 C CA . LEU A 1 127 ? -1.002 11.198 -0.413 1.00 92.94 127 LEU A CA 1
ATOM 987 C C . LEU A 1 127 ? -0.736 12.675 -0.094 1.00 92.94 127 LEU A C 1
ATOM 989 O O . LEU A 1 127 ? -1.655 13.438 0.194 1.00 92.94 127 LEU A O 1
ATOM 993 N N . THR A 1 128 ? 0.526 13.089 -0.169 1.00 87.06 128 THR A N 1
ATOM 994 C CA . THR A 1 128 ? 0.932 14.489 -0.016 1.00 87.06 128 THR A CA 1
ATOM 995 C C . THR A 1 128 ? 1.431 15.037 -1.342 1.00 87.06 128 THR A C 1
ATOM 997 O O . THR A 1 128 ? 2.348 14.482 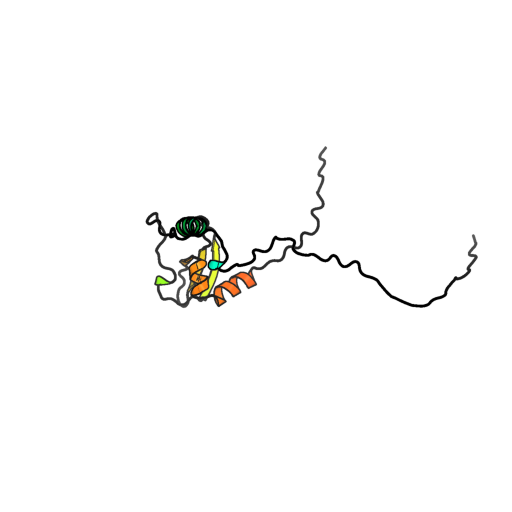-1.947 1.00 87.06 128 THR A O 1
ATOM 1000 N N . TRP A 1 129 ? 0.857 16.155 -1.774 1.00 87.75 129 TRP A N 1
ATOM 1001 C CA . TRP A 1 129 ? 1.325 16.892 -2.941 1.00 87.75 129 TRP A CA 1
ATOM 1002 C C . TRP A 1 129 ? 2.404 17.878 -2.495 1.00 87.75 129 TRP A C 1
ATOM 1004 O O . TRP A 1 129 ? 2.154 18.724 -1.638 1.00 87.75 129 TRP A O 1
ATOM 1014 N N . HIS A 1 130 ? 3.607 17.758 -3.048 1.00 82.31 130 HIS A N 1
ATOM 1015 C CA . HIS A 1 130 ? 4.634 18.783 -2.907 1.00 82.31 130 HIS A CA 1
ATOM 1016 C C . HIS A 1 130 ? 4.623 19.640 -4.171 1.00 82.31 130 HIS A C 1
ATOM 1018 O O . HIS A 1 130 ? 4.889 19.137 -5.258 1.00 82.31 130 HIS A O 1
ATOM 1024 N N . GLU A 1 131 ? 4.298 20.923 -4.030 1.00 71.25 131 GLU A N 1
ATOM 1025 C CA . GLU A 1 131 ? 4.596 21.917 -5.057 1.00 71.25 131 GLU A CA 1
ATOM 1026 C C . GLU A 1 131 ? 6.055 22.338 -4.857 1.00 71.25 131 GLU A C 1
ATOM 1028 O O . GLU A 1 131 ? 6.426 22.797 -3.773 1.00 71.25 131 GLU A O 1
ATOM 1033 N N . ASP A 1 132 ? 6.909 22.133 -5.860 1.00 70.31 132 ASP A N 1
ATOM 1034 C CA . ASP A 1 132 ? 8.288 22.626 -5.842 1.00 70.31 132 ASP A CA 1
ATOM 1035 C C . ASP A 1 132 ? 8.281 24.168 -5.858 1.00 70.31 132 ASP A C 1
ATOM 1037 O O . ASP A 1 132 ? 8.340 24.801 -6.910 1.00 70.31 132 ASP A O 1
ATOM 1041 N N . GLY A 1 133 ? 8.171 24.780 -4.677 1.00 60.19 133 GLY A N 1
ATOM 1042 C CA . GLY A 1 133 ? 8.195 26.227 -4.462 1.00 60.19 133 GLY A CA 1
ATOM 1043 C C . GLY A 1 133 ? 9.389 26.661 -3.609 1.00 60.19 133 GLY A C 1
ATOM 1044 O O . GLY A 1 133 ? 9.377 26.517 -2.389 1.00 60.19 133 GLY A O 1
ATOM 1045 N N . ASP A 1 134 ? 10.408 27.210 -4.275 1.00 58.94 134 ASP A N 1
ATOM 1046 C CA . ASP A 1 134 ? 11.475 28.081 -3.756 1.00 58.94 134 ASP A CA 1
ATOM 1047 C C . ASP A 1 134 ? 12.340 27.594 -2.574 1.00 58.94 134 ASP A C 1
ATOM 1049 O O . ASP A 1 134 ? 12.247 28.055 -1.431 1.00 58.94 134 ASP A O 1
ATOM 1053 N N . LYS A 1 135 ? 13.376 26.809 -2.893 1.00 56.12 135 LYS A N 1
ATOM 1054 C CA . LYS A 1 135 ? 14.630 26.853 -2.122 1.00 56.12 135 LYS A CA 1
ATOM 1055 C C . LYS A 1 135 ? 15.387 28.147 -2.453 1.00 56.12 135 LYS A C 1
ATOM 1057 O O . LYS A 1 135 ? 16.278 28.148 -3.297 1.00 56.12 135 LYS A O 1
ATOM 1062 N N . LYS A 1 136 ? 15.090 29.243 -1.746 1.00 52.31 136 LYS A N 1
ATOM 1063 C CA . LYS A 1 136 ? 16.066 30.336 -1.582 1.00 52.31 136 LYS A CA 1
ATOM 1064 C C . LYS A 1 136 ? 17.167 29.858 -0.635 1.00 52.31 136 LYS A C 1
ATOM 1066 O O . LYS A 1 136 ? 16.937 29.683 0.562 1.00 52.31 136 LYS A O 1
ATOM 1071 N N . GLU A 1 137 ? 18.351 29.624 -1.191 1.00 56.19 137 GLU A N 1
ATOM 1072 C CA . GLU A 1 137 ? 19.575 29.320 -0.453 1.00 56.19 137 GLU A CA 1
ATOM 1073 C C . GLU A 1 137 ? 19.826 30.344 0.664 1.00 56.19 137 GLU A C 1
ATOM 1075 O O . GLU A 1 137 ? 19.891 31.554 0.438 1.00 56.19 137 GLU A O 1
ATOM 1080 N N . LYS A 1 138 ? 20.019 29.847 1.889 1.00 51.12 138 LYS A N 1
ATOM 1081 C CA . LYS A 1 138 ? 20.664 30.612 2.954 1.00 51.12 138 LYS A CA 1
ATOM 1082 C C . LYS A 1 138 ? 22.172 30.554 2.735 1.00 51.12 138 LYS A C 1
ATOM 1084 O O . LYS A 1 138 ? 22.822 29.601 3.153 1.00 51.12 138 LYS A O 1
ATOM 1089 N N . GLY A 1 139 ? 22.726 31.597 2.125 1.00 42.62 139 GLY A N 1
ATOM 1090 C CA . GLY A 1 139 ? 24.150 31.897 2.223 1.00 42.62 139 GLY A CA 1
ATOM 1091 C C . GLY A 1 139 ? 24.483 32.341 3.646 1.00 42.62 139 GLY A C 1
ATOM 1092 O O . GLY A 1 139 ? 24.405 33.523 3.968 1.00 42.62 139 GLY A O 1
ATOM 1093 N N . THR A 1 140 ? 24.832 31.399 4.520 1.00 53.06 140 THR A N 1
ATOM 1094 C CA . THR A 1 140 ? 25.586 31.714 5.736 1.00 53.06 140 THR A CA 1
ATOM 1095 C C . THR A 1 140 ? 27.033 31.961 5.329 1.00 53.06 140 THR A C 1
ATOM 1097 O O . THR A 1 140 ? 27.785 31.010 5.120 1.00 53.06 140 THR A O 1
ATOM 1100 N N . VAL A 1 141 ? 27.430 33.227 5.207 1.00 50.12 141 VAL A N 1
ATOM 1101 C CA . VAL A 1 141 ? 28.844 33.589 5.322 1.00 50.12 141 VAL A CA 1
ATOM 1102 C C . VAL A 1 141 ? 29.131 33.803 6.807 1.00 50.12 141 VAL A C 1
ATOM 1104 O O . VAL A 1 141 ? 28.620 34.730 7.430 1.00 50.12 141 VAL A O 1
ATOM 1107 N N . SER A 1 142 ? 29.880 32.877 7.397 1.00 51.00 142 SER A N 1
ATOM 1108 C CA . SER A 1 142 ? 30.567 33.105 8.664 1.00 51.00 142 SER A CA 1
ATOM 1109 C C . SER A 1 142 ? 31.908 33.760 8.362 1.00 51.00 142 SER A C 1
ATOM 1111 O O . SER A 1 142 ? 32.713 33.159 7.655 1.00 51.00 142 SER A O 1
ATOM 1113 N N . MET A 1 143 ? 32.133 34.948 8.920 1.00 43.91 143 MET A N 1
ATOM 1114 C CA . MET A 1 143 ? 33.388 35.388 9.542 1.00 43.91 143 MET A CA 1
ATOM 1115 C C . MET A 1 143 ? 33.072 36.520 10.515 1.00 43.91 143 MET A C 1
ATOM 1117 O O . MET A 1 143 ? 32.308 37.428 10.120 1.00 43.91 143 MET A O 1
#

Foldseek 3Di:
DDDDDDDDDDDDDDDDDDDDDDDDDPPPDPPPDPDDDPPVPVPDPPVVVVVCVVVVPDPPPDDDDDVPPDDCVVVFAWDAFPDWDCVPNFIWTFTDTPPDPDTDTDGPVVCCVRPVVRVVVNCVVVDDDDDPDDPPDDPDDDD